Protein AF-A0A929JWL7-F1 (afdb_monomer_lite)

Structure (mmCIF, N/CA/C/O backbone):
data_AF-A0A929JWL7-F1
#
_entry.id   AF-A0A929JWL7-F1
#
loop_
_atom_site.group_PDB
_atom_site.id
_atom_site.type_symbol
_atom_site.label_atom_id
_atom_site.label_alt_id
_atom_site.label_comp_id
_atom_site.label_asym_id
_atom_site.label_entity_id
_atom_site.label_seq_id
_atom_site.pdbx_PDB_ins_code
_atom_site.Cartn_x
_atom_site.Cartn_y
_atom_site.Cartn_z
_atom_site.occupancy
_atom_site.B_iso_or_equiv
_atom_site.auth_seq_id
_atom_site.auth_comp_id
_atom_site.auth_asym_id
_atom_site.auth_atom_id
_atom_site.pdbx_PDB_model_num
ATOM 1 N N . MET A 1 1 ? -41.608 -5.516 48.438 1.00 53.09 1 MET A N 1
ATOM 2 C CA . MET A 1 1 ? -41.766 -4.136 47.913 1.00 53.09 1 MET A CA 1
ATOM 3 C C . MET A 1 1 ? -40.454 -3.498 47.429 1.00 53.09 1 MET A C 1
ATOM 5 O O . MET A 1 1 ? -40.475 -2.882 46.378 1.00 53.09 1 MET A O 1
ATOM 9 N N . LYS A 1 2 ? -39.292 -3.705 48.077 1.00 47.12 2 LYS A N 1
ATOM 10 C CA . LYS A 1 2 ? -37.998 -3.124 47.632 1.00 47.12 2 LYS A CA 1
ATOM 11 C C . LYS A 1 2 ? -37.383 -3.698 46.333 1.00 47.12 2 LYS A C 1
ATOM 13 O O . LYS A 1 2 ? -36.588 -3.016 45.708 1.00 47.12 2 LYS A O 1
ATOM 18 N N . LYS A 1 3 ? -37.757 -4.910 45.892 1.00 44.28 3 LYS A N 1
ATOM 19 C CA . LYS A 1 3 ? -37.220 -5.524 44.653 1.00 44.28 3 LYS A CA 1
ATOM 20 C C . LYS A 1 3 ? -37.894 -5.044 43.355 1.00 44.28 3 LYS A C 1
ATOM 22 O O . LYS A 1 3 ? -37.296 -5.159 42.297 1.00 44.28 3 LYS A O 1
ATOM 27 N N . ILE A 1 4 ? -39.102 -4.476 43.435 1.00 50.97 4 ILE A N 1
ATOM 28 C CA . ILE A 1 4 ? -39.859 -4.008 42.257 1.00 50.97 4 ILE A CA 1
ATOM 29 C C . ILE A 1 4 ? -39.393 -2.611 41.807 1.00 50.97 4 ILE A C 1
ATOM 31 O O . ILE A 1 4 ? -39.374 -2.337 40.613 1.00 50.97 4 ILE A O 1
ATOM 35 N N . LEU A 1 5 ? -38.912 -1.761 42.726 1.00 46.44 5 LEU A N 1
ATOM 36 C CA . LEU A 1 5 ? -38.367 -0.443 42.365 1.00 46.44 5 LEU A CA 1
ATOM 37 C C . LEU A 1 5 ? -37.033 -0.514 41.598 1.00 46.44 5 LEU A C 1
ATOM 39 O O . LEU A 1 5 ? -36.766 0.366 40.789 1.00 46.44 5 LEU A O 1
ATOM 43 N N . LEU A 1 6 ? -36.217 -1.554 41.810 1.00 43.44 6 LEU A N 1
ATOM 44 C CA . LEU A 1 6 ? -34.895 -1.667 41.178 1.00 43.44 6 LEU A CA 1
ATOM 45 C C . LEU A 1 6 ? -34.976 -2.057 39.688 1.00 43.44 6 LEU A C 1
ATOM 47 O O . LEU A 1 6 ? -34.144 -1.628 38.893 1.00 43.44 6 LEU A O 1
ATOM 51 N N . LEU A 1 7 ? -35.990 -2.837 39.286 1.00 42.62 7 LEU A N 1
ATOM 52 C CA . LEU A 1 7 ? -36.195 -3.197 37.875 1.00 42.62 7 LEU A CA 1
ATOM 53 C C . LEU A 1 7 ? -36.712 -2.011 37.045 1.00 42.62 7 LEU A C 1
ATOM 55 O O . LEU A 1 7 ? -36.298 -1.844 35.901 1.00 42.62 7 LEU A O 1
ATOM 59 N N . LEU A 1 8 ? -37.559 -1.157 37.628 1.00 47.31 8 LEU A N 1
ATOM 60 C CA . LEU A 1 8 ? -38.102 0.029 36.954 1.00 47.31 8 LEU A CA 1
ATOM 61 C C . LEU A 1 8 ? -37.037 1.114 36.714 1.00 47.31 8 LEU A C 1
ATOM 63 O O . LEU A 1 8 ? -37.082 1.795 35.688 1.00 47.31 8 LEU A O 1
ATOM 67 N N . SER A 1 9 ? -36.035 1.237 37.595 1.00 46.25 9 SER A N 1
ATOM 68 C CA . SER A 1 9 ? -34.907 2.160 37.384 1.00 46.25 9 SER A CA 1
ATOM 69 C C . SER A 1 9 ? -33.941 1.702 36.283 1.00 46.25 9 SER A C 1
ATOM 71 O O . SER A 1 9 ? -33.358 2.539 35.598 1.00 46.25 9 SER A O 1
ATOM 73 N N . LEU A 1 10 ? -33.802 0.388 36.067 1.00 45.31 10 LEU A N 1
ATOM 74 C CA . LEU A 1 10 ? -32.953 -0.176 35.007 1.00 45.31 10 LEU A CA 1
ATOM 75 C C . LEU A 1 10 ? -33.575 -0.009 33.609 1.00 45.31 10 LEU A C 1
ATOM 77 O O . LEU A 1 10 ? -32.860 0.258 32.646 1.00 45.31 10 LEU A O 1
ATOM 81 N N . THR A 1 11 ? -34.905 -0.071 33.490 1.00 46.12 11 THR A N 1
ATOM 82 C CA . THR A 1 11 ? -35.597 0.137 32.203 1.00 46.12 11 THR A CA 1
ATOM 83 C C . THR A 1 11 ? -35.662 1.604 31.763 1.00 46.12 11 THR A C 1
ATOM 85 O O . THR A 1 11 ? -35.790 1.882 30.572 1.00 46.12 11 THR A O 1
ATOM 88 N N . TRP A 1 12 ? -35.544 2.559 32.693 1.00 45.47 12 TRP A N 1
ATOM 89 C CA . TRP A 1 12 ? -35.508 3.989 32.356 1.00 45.47 12 TRP A CA 1
ATOM 90 C C . TRP A 1 12 ? -34.127 4.453 31.878 1.00 45.47 12 TRP A C 1
ATOM 92 O O . TRP A 1 12 ? -34.041 5.265 30.959 1.00 45.47 12 TRP A O 1
ATOM 102 N N . GLN A 1 13 ? -33.040 3.891 32.420 1.00 44.69 13 GLN A N 1
ATOM 103 C CA . GLN A 1 13 ? -31.689 4.207 31.941 1.00 44.69 13 GLN A CA 1
ATOM 104 C C . GLN A 1 13 ? -31.412 3.635 30.545 1.00 44.69 13 GLN A C 1
ATOM 106 O O . GLN A 1 13 ? -30.725 4.279 29.759 1.00 44.69 13 GLN A O 1
ATOM 111 N N . ALA A 1 14 ? -32.001 2.490 30.185 1.00 45.31 14 ALA A N 1
ATOM 112 C CA . ALA A 1 14 ? -31.816 1.898 28.858 1.00 45.31 14 ALA A CA 1
ATOM 113 C C . ALA A 1 14 ? -32.375 2.763 27.706 1.00 45.31 14 ALA A C 1
ATOM 115 O O . ALA A 1 14 ? -31.866 2.689 26.591 1.00 45.31 14 ALA A O 1
ATOM 116 N N . ASN A 1 15 ? -33.372 3.619 27.965 1.00 46.72 15 ASN A N 1
ATOM 117 C CA . ASN A 1 15 ? -33.953 4.495 26.939 1.00 46.72 15 ASN A CA 1
ATOM 118 C C . ASN A 1 15 ? -33.130 5.770 26.680 1.00 46.72 15 ASN A C 1
ATOM 120 O O . ASN A 1 15 ? -33.227 6.349 25.602 1.00 46.72 15 ASN A O 1
ATOM 124 N N . LEU A 1 16 ? -32.280 6.188 27.624 1.00 44.03 16 LEU A N 1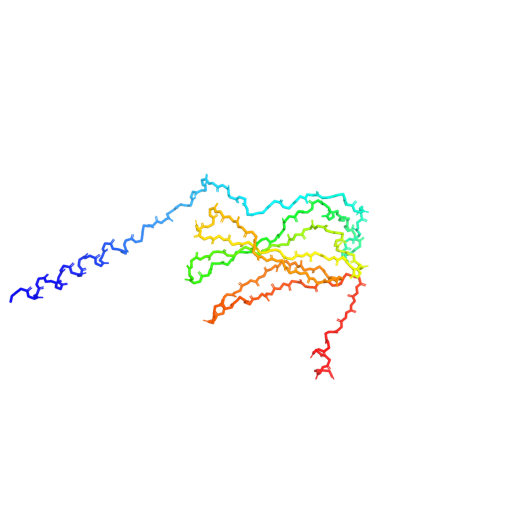
ATOM 125 C CA . LEU A 1 16 ? -31.413 7.363 27.453 1.00 44.03 16 LEU A CA 1
ATOM 126 C C . LEU A 1 16 ? -30.148 7.069 26.630 1.00 44.03 16 LEU A C 1
ATOM 128 O O . LEU A 1 16 ? -29.526 7.999 26.128 1.00 44.03 16 LEU A O 1
ATOM 132 N N . PHE A 1 17 ? -29.786 5.797 26.438 1.00 49.88 17 PHE A N 1
ATOM 133 C CA . PHE A 1 17 ? -28.593 5.409 25.672 1.00 49.88 17 PHE A CA 1
ATOM 134 C C . PHE A 1 17 ? -28.842 5.154 24.179 1.00 49.88 17 PHE A C 1
ATOM 136 O O . PHE A 1 17 ? -27.892 4.884 23.448 1.00 49.88 17 PHE A O 1
ATOM 143 N N . ALA A 1 18 ? -30.084 5.268 23.701 1.00 50.53 18 ALA A N 1
ATOM 144 C CA . ALA A 1 18 ? -30.432 4.963 22.311 1.00 50.53 18 ALA A CA 1
ATOM 145 C C . ALA A 1 18 ? -31.199 6.084 21.595 1.00 50.53 18 ALA A C 1
ATOM 147 O O . ALA A 1 18 ? -31.849 5.832 20.581 1.00 50.53 18 ALA A O 1
ATOM 148 N N . GLN A 1 19 ? -31.104 7.336 22.056 1.00 51.16 19 GLN A N 1
ATOM 149 C CA . GLN A 1 19 ? -31.496 8.455 21.202 1.00 51.16 19 GLN A CA 1
ATOM 150 C C . GLN A 1 19 ? -30.352 8.718 20.223 1.00 51.16 19 GLN A C 1
ATOM 152 O O . GLN A 1 19 ? -29.448 9.515 20.466 1.00 51.16 19 GLN A O 1
ATOM 157 N N . GLN A 1 20 ? -30.357 7.954 19.134 1.00 57.75 20 GLN A N 1
ATOM 158 C CA . GLN A 1 20 ? -29.439 8.113 18.019 1.00 57.75 20 GLN A CA 1
ATOM 159 C C . GLN A 1 20 ? -29.649 9.529 17.470 1.00 57.75 20 GLN A C 1
ATOM 161 O O . GLN A 1 20 ? -30.636 9.798 16.785 1.00 57.75 20 GLN A O 1
ATOM 166 N N . VAL A 1 21 ? -28.779 10.467 17.864 1.00 63.03 21 VAL A N 1
ATOM 167 C CA . VAL A 1 21 ? -28.827 11.847 17.377 1.00 63.03 21 VAL A CA 1
ATOM 168 C C . VAL A 1 21 ? -28.782 11.762 15.864 1.00 63.03 21 VAL A C 1
ATOM 170 O O . VAL A 1 21 ? -27.843 11.207 15.291 1.00 63.03 21 VAL A O 1
ATOM 173 N N . LYS A 1 22 ? -29.837 12.255 15.223 1.00 64.25 22 LYS A N 1
ATOM 174 C CA . LYS A 1 22 ? -29.948 12.260 13.776 1.00 64.25 22 LYS A CA 1
ATOM 175 C C . LYS A 1 22 ? -28.832 13.160 13.242 1.00 64.25 22 LYS A C 1
ATOM 177 O O . LYS A 1 22 ? -28.894 14.381 13.366 1.00 64.25 22 LYS A O 1
ATOM 182 N N . ILE A 1 23 ? -27.755 12.555 12.743 1.00 70.38 23 ILE A N 1
ATOM 183 C CA . ILE A 1 23 ? -26.654 13.281 12.108 1.00 70.38 23 ILE A CA 1
ATOM 184 C C . ILE A 1 23 ? -27.182 13.746 10.745 1.00 70.38 23 ILE A C 1
ATOM 186 O O . ILE A 1 23 ? -27.053 13.042 9.749 1.00 70.38 23 ILE A O 1
ATOM 190 N N . ASP A 1 24 ? -27.823 14.915 10.706 1.00 80.81 24 ASP A N 1
ATOM 191 C CA . ASP A 1 24 ? -28.361 15.502 9.467 1.00 80.81 24 ASP A CA 1
ATOM 192 C C . ASP A 1 24 ? -27.260 16.192 8.623 1.00 80.81 24 ASP A C 1
ATOM 194 O O . ASP A 1 24 ? -27.504 16.594 7.487 1.00 80.81 24 ASP A O 1
ATOM 198 N N . SER A 1 25 ? -26.027 16.315 9.143 1.00 79.88 25 SER A N 1
ATOM 199 C CA . SER A 1 25 ? -24.882 16.868 8.402 1.00 79.88 25 SER A CA 1
ATOM 200 C C . SER A 1 25 ? -23.529 16.346 8.905 1.00 79.88 25 SER A C 1
ATOM 202 O O . SER A 1 25 ? -23.300 16.300 10.114 1.00 79.88 25 SER A O 1
ATOM 204 N N . ILE A 1 26 ? -22.609 16.033 7.987 1.00 82.12 26 ILE A N 1
ATOM 205 C CA . ILE A 1 26 ? -21.195 15.743 8.283 1.00 82.12 26 ILE A CA 1
ATOM 206 C C . ILE A 1 26 ? -20.397 17.048 8.180 1.00 82.12 26 ILE A C 1
ATOM 208 O O . ILE A 1 26 ? -20.443 17.716 7.147 1.00 82.12 26 ILE A O 1
ATOM 212 N N . LYS A 1 27 ? -19.641 17.397 9.229 1.00 81.12 27 LYS A N 1
ATOM 213 C CA . LYS A 1 27 ? -18.670 18.502 9.210 1.00 81.12 27 LYS A CA 1
ATOM 214 C C . LYS A 1 27 ? -17.249 17.949 9.213 1.00 81.12 27 LYS A C 1
ATOM 216 O O . LYS A 1 27 ? -16.900 17.132 10.060 1.00 81.12 27 LYS A O 1
ATOM 221 N N . TRP A 1 28 ? -16.442 18.401 8.261 1.00 83.56 28 TRP A N 1
ATOM 222 C CA . TRP A 1 28 ? -15.028 18.051 8.158 1.00 83.56 28 TRP A CA 1
ATOM 223 C C . TRP A 1 28 ? -14.190 19.146 8.823 1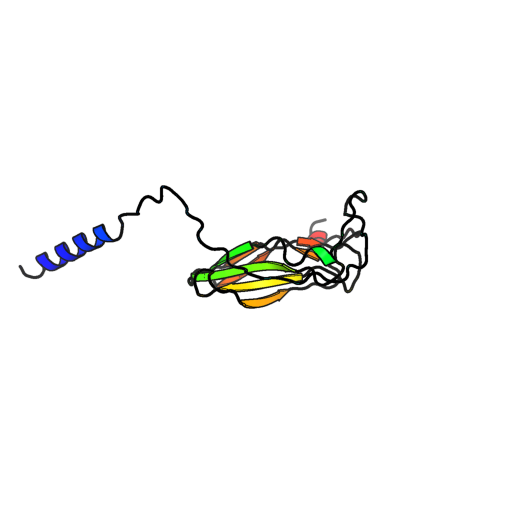.00 83.56 28 TRP A C 1
ATOM 225 O O . TRP A 1 28 ? -14.046 20.218 8.245 1.00 83.56 28 TRP A O 1
ATOM 235 N N . ASP A 1 29 ? -13.646 18.882 10.014 1.00 77.81 29 ASP A N 1
ATOM 236 C CA . ASP A 1 29 ? -12.893 19.887 10.792 1.00 77.81 29 ASP A CA 1
ATOM 237 C C . ASP A 1 29 ? -11.367 19.734 10.716 1.00 77.81 29 ASP A C 1
ATOM 239 O O . ASP A 1 29 ? -10.635 20.697 10.937 1.00 77.81 29 ASP A O 1
ATOM 243 N N . SER A 1 30 ? -10.846 18.543 10.405 1.00 84.44 30 SER A N 1
ATOM 244 C CA . SER A 1 30 ? -9.400 18.299 10.404 1.00 84.44 30 SER A CA 1
ATOM 245 C C . SER A 1 30 ? -8.962 17.306 9.330 1.00 84.44 30 SER A C 1
ATOM 247 O O . SER A 1 30 ? -9.695 16.398 8.939 1.00 84.44 30 SER A O 1
ATOM 249 N N . LYS A 1 31 ? -7.738 17.506 8.828 1.00 91.69 31 LYS A N 1
ATOM 250 C CA . LYS A 1 31 ? -7.056 16.591 7.907 1.00 91.69 31 LYS A CA 1
ATOM 251 C C . LYS A 1 31 ? -5.909 15.934 8.659 1.00 91.69 31 LYS A C 1
ATOM 253 O O . LYS A 1 31 ? -5.039 16.636 9.168 1.00 91.69 31 LYS A O 1
ATOM 258 N N . ILE A 1 32 ? -5.906 14.607 8.707 1.00 94.12 32 ILE A N 1
ATOM 259 C CA . ILE A 1 32 ? -4.814 13.828 9.290 1.00 94.12 32 ILE A CA 1
ATOM 260 C C . ILE A 1 32 ? -4.000 13.212 8.160 1.00 94.12 32 ILE A C 1
ATOM 262 O O . ILE A 1 32 ? -4.538 12.556 7.269 1.00 94.12 32 ILE A O 1
ATOM 266 N N . LEU A 1 33 ? -2.691 13.436 8.203 1.00 95.06 33 LEU A N 1
ATOM 267 C CA . LEU A 1 33 ? -1.746 12.786 7.311 1.00 95.06 33 LEU A CA 1
ATOM 268 C C . LEU A 1 33 ? -1.453 11.375 7.836 1.00 95.06 33 LEU A C 1
ATOM 270 O O . LEU A 1 33 ? -0.994 11.224 8.965 1.00 95.06 33 LEU A O 1
ATOM 274 N N . VAL A 1 34 ? -1.705 10.355 7.015 1.00 96.44 34 VAL A N 1
ATOM 275 C CA . VAL A 1 34 ? -1.388 8.953 7.349 1.00 96.44 34 VAL A CA 1
ATOM 276 C C . VAL A 1 34 ? 0.069 8.635 7.022 1.00 96.44 34 VAL A C 1
ATOM 278 O O . VAL A 1 34 ? 0.791 8.106 7.858 1.00 96.44 34 VAL A O 1
ATOM 281 N N . ASN A 1 35 ? 0.498 8.969 5.803 1.00 95.94 35 ASN A N 1
ATOM 282 C CA . ASN A 1 35 ? 1.867 8.791 5.339 1.00 95.94 35 ASN A CA 1
ATOM 283 C C . ASN A 1 35 ? 2.216 9.855 4.298 1.00 95.94 35 ASN A C 1
ATOM 285 O O . ASN A 1 35 ? 1.363 10.243 3.498 1.00 95.94 35 ASN A O 1
ATOM 289 N N . ASN A 1 36 ? 3.472 10.289 4.297 1.00 93.56 36 ASN A N 1
ATOM 290 C CA . ASN A 1 36 ? 4.021 11.191 3.291 1.00 93.56 36 ASN A CA 1
ATOM 291 C C . ASN A 1 36 ? 5.303 10.586 2.732 1.00 93.56 36 ASN A C 1
ATOM 293 O O . ASN A 1 36 ? 6.400 10.905 3.185 1.00 93.56 36 ASN A O 1
ATOM 297 N N . GLU A 1 37 ? 5.141 9.670 1.781 1.00 93.81 37 GLU A N 1
ATOM 298 C CA . GLU A 1 37 ? 6.273 9.085 1.075 1.00 93.81 37 GLU A CA 1
ATOM 299 C C . GLU A 1 37 ? 6.922 10.139 0.164 1.00 93.81 37 GLU A C 1
ATOM 301 O O . GLU A 1 37 ? 6.227 10.674 -0.711 1.00 93.81 37 GLU A O 1
ATOM 306 N N . PRO A 1 38 ? 8.219 10.452 0.340 1.00 90.50 38 PRO A N 1
ATOM 307 C CA . PRO A 1 38 ? 8.887 11.447 -0.480 1.00 90.50 38 PRO A CA 1
ATOM 308 C C . PRO A 1 38 ? 8.924 11.058 -1.957 1.00 90.50 38 PRO A C 1
ATOM 310 O O . PRO A 1 38 ? 9.090 9.896 -2.323 1.00 90.50 38 PRO A O 1
ATOM 313 N N . VAL A 1 39 ? 8.845 12.072 -2.814 1.00 87.56 39 VAL A N 1
ATOM 314 C CA . VAL A 1 39 ? 9.224 11.924 -4.219 1.00 87.56 39 VAL A CA 1
ATOM 315 C C . VAL A 1 39 ? 10.729 11.6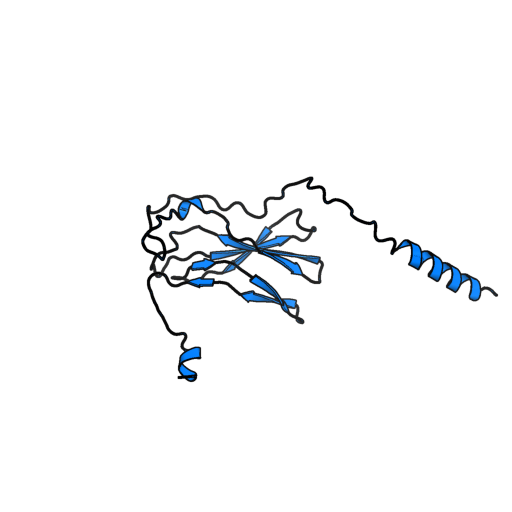73 -4.323 1.00 87.56 39 VAL A C 1
ATOM 317 O O . VAL A 1 39 ? 11.509 12.179 -3.514 1.00 87.56 39 VAL A O 1
ATOM 320 N N . PHE A 1 40 ? 11.146 10.921 -5.334 1.00 85.25 40 PHE A N 1
ATOM 321 C CA . PHE A 1 40 ? 12.554 10.628 -5.597 1.00 85.25 40 PHE A CA 1
ATOM 322 C C . PHE A 1 40 ? 12.911 10.941 -7.051 1.00 85.25 40 PHE A C 1
ATOM 324 O O . PHE A 1 40 ? 12.038 11.165 -7.895 1.00 85.25 40 PHE A O 1
ATOM 331 N N . THR A 1 41 ? 14.210 10.990 -7.352 1.00 85.19 41 THR A N 1
ATOM 332 C CA . THR A 1 41 ? 14.693 11.208 -8.718 1.00 85.19 41 THR A CA 1
ATOM 333 C C . THR A 1 41 ? 14.264 10.048 -9.612 1.00 85.19 41 THR A C 1
ATOM 335 O O . THR A 1 41 ? 14.834 8.961 -9.578 1.00 85.19 41 THR A O 1
ATOM 338 N N . ASP A 1 42 ? 13.225 10.302 -10.399 1.00 80.88 42 ASP A N 1
ATOM 339 C CA . ASP A 1 42 ? 12.635 9.368 -11.350 1.00 80.88 42 ASP A CA 1
ATOM 340 C C . ASP A 1 42 ? 13.630 8.986 -12.459 1.00 80.88 42 ASP A C 1
ATOM 342 O O . ASP A 1 42 ? 14.336 9.852 -12.983 1.00 80.88 42 ASP A O 1
ATOM 346 N N . ALA A 1 43 ? 13.650 7.714 -12.875 1.00 76.81 43 ALA A N 1
ATOM 347 C CA . ALA A 1 43 ? 14.498 7.251 -13.983 1.00 76.81 43 ALA A CA 1
ATOM 348 C C . ALA A 1 43 ? 14.052 7.749 -15.375 1.00 76.81 43 ALA A C 1
ATOM 350 O O . ALA A 1 43 ? 14.664 7.390 -16.383 1.00 76.81 43 ALA A O 1
ATOM 351 N N . GLY A 1 44 ? 13.004 8.573 -15.444 1.00 78.94 44 GLY A N 1
ATOM 352 C CA . GLY A 1 44 ? 12.511 9.196 -16.661 1.00 78.94 44 GLY A CA 1
ATOM 353 C C . GLY A 1 44 ? 11.235 8.549 -17.192 1.00 78.94 44 GLY A C 1
ATOM 354 O O . GLY A 1 44 ? 10.580 7.733 -16.550 1.00 78.94 44 GLY A O 1
ATOM 355 N N . ASN A 1 45 ? 10.874 8.944 -18.409 1.00 81.62 45 ASN A N 1
ATOM 356 C CA . ASN A 1 45 ? 9.604 8.587 -19.028 1.00 81.62 45 ASN A CA 1
ATOM 357 C C . ASN A 1 45 ? 9.483 7.074 -19.265 1.00 81.62 45 ASN A C 1
ATOM 359 O O . ASN A 1 45 ? 10.170 6.516 -20.122 1.00 81.62 45 ASN A O 1
ATOM 363 N N . VAL A 1 46 ? 8.541 6.428 -18.578 1.00 76.06 46 VAL A N 1
ATOM 364 C CA . VAL A 1 46 ? 8.185 5.022 -18.823 1.00 76.06 46 VAL A CA 1
ATOM 365 C C . VAL A 1 46 ? 6.890 4.959 -19.628 1.00 76.06 46 VAL A C 1
ATOM 367 O O . VAL A 1 46 ? 5.927 5.665 -19.320 1.00 76.06 46 VAL A O 1
ATOM 370 N N . LYS A 1 47 ? 6.837 4.107 -20.657 1.00 74.81 47 LYS A N 1
ATOM 371 C CA . LYS A 1 47 ? 5.590 3.848 -21.389 1.00 74.81 47 LYS A CA 1
ATOM 372 C C . LYS A 1 47 ? 4.613 3.094 -20.488 1.00 74.81 47 LYS A C 1
ATOM 374 O O . LYS A 1 47 ? 4.957 2.074 -19.900 1.00 74.81 47 LYS A O 1
ATOM 379 N N . GLY A 1 48 ? 3.383 3.582 -20.402 1.00 71.25 48 GLY A N 1
ATOM 380 C CA . GLY A 1 48 ? 2.294 2.910 -19.708 1.00 71.25 48 GLY A CA 1
ATOM 381 C C . GLY A 1 48 ? 1.901 1.597 -20.387 1.00 71.25 48 GLY A C 1
ATOM 382 O O . GLY A 1 48 ? 2.328 1.299 -21.499 1.00 71.25 48 GLY A O 1
ATOM 383 N N . ALA A 1 49 ? 1.026 0.838 -19.725 1.00 67.12 49 ALA A N 1
ATOM 384 C CA . ALA A 1 49 ? 0.536 -0.470 -20.173 1.00 67.12 49 ALA A CA 1
ATOM 385 C C . ALA A 1 49 ? 0.074 -0.518 -21.644 1.00 67.12 49 ALA A C 1
ATOM 387 O O . ALA A 1 49 ? 0.274 -1.512 -22.329 1.00 67.12 49 ALA A O 1
ATOM 388 N N . ASN A 1 50 ? -0.550 0.564 -22.117 1.00 69.75 50 ASN A N 1
ATOM 389 C CA . ASN A 1 50 ? -1.092 0.701 -23.470 1.00 69.75 50 ASN A CA 1
ATOM 390 C C . ASN A 1 50 ? -0.096 1.309 -24.476 1.00 69.75 50 ASN A C 1
ATOM 392 O O . ASN A 1 50 ? -0.477 1.609 -25.602 1.00 69.75 50 ASN A O 1
ATOM 396 N N . GLY A 1 51 ? 1.145 1.578 -24.065 1.00 70.62 51 GLY A N 1
ATOM 397 C CA . GLY A 1 51 ? 2.182 2.195 -24.893 1.00 70.62 51 GLY A CA 1
ATOM 398 C C . GLY A 1 51 ? 1.990 3.685 -25.209 1.00 70.62 51 GLY A C 1
ATOM 399 O O . GLY A 1 51 ? 2.916 4.289 -25.744 1.00 70.62 51 GLY A O 1
ATOM 400 N N . ALA A 1 52 ? 0.838 4.277 -24.871 1.00 70.12 52 ALA A N 1
ATOM 401 C CA . ALA A 1 52 ? 0.458 5.635 -25.271 1.00 70.12 52 ALA A CA 1
ATOM 402 C C . ALA A 1 52 ? 0.729 6.698 -24.194 1.00 70.12 52 ALA A C 1
ATOM 404 O O . ALA A 1 52 ? 1.073 7.831 -24.514 1.00 70.12 52 ALA A O 1
ATOM 405 N N . ASN A 1 53 ? 0.597 6.338 -22.915 1.00 77.12 53 ASN A N 1
ATOM 406 C CA . ASN A 1 53 ? 0.787 7.281 -21.811 1.00 77.12 53 ASN A CA 1
ATOM 407 C C . ASN A 1 53 ? 2.220 7.231 -21.275 1.00 77.12 53 ASN A C 1
ATOM 409 O O . ASN A 1 53 ? 2.774 6.148 -21.110 1.00 77.12 53 ASN A O 1
ATOM 413 N N . ILE A 1 54 ? 2.795 8.385 -20.938 1.00 80.19 54 ILE A N 1
ATOM 414 C CA . ILE A 1 54 ? 4.081 8.481 -20.238 1.00 80.19 54 ILE A CA 1
ATOM 415 C C . ILE A 1 54 ? 3.832 8.529 -18.725 1.00 80.19 54 ILE A C 1
ATOM 417 O O . ILE A 1 54 ? 2.960 9.265 -18.263 1.00 80.19 54 ILE A O 1
ATOM 421 N N . ARG A 1 55 ? 4.597 7.756 -17.950 1.00 80.12 55 ARG A N 1
ATOM 422 C CA . ARG A 1 55 ? 4.567 7.742 -16.478 1.00 80.12 55 ARG A CA 1
ATOM 423 C C . ARG A 1 55 ? 5.902 8.197 -15.882 1.00 80.12 55 ARG A C 1
ATOM 425 O O . ARG A 1 55 ? 6.944 7.984 -16.500 1.00 80.12 55 ARG A O 1
ATOM 432 N N . ARG A 1 56 ? 5.832 8.807 -14.688 1.00 83.38 56 ARG A N 1
ATOM 433 C CA . ARG A 1 56 ? 6.963 9.287 -13.867 1.00 83.38 56 ARG A CA 1
ATOM 434 C C . ARG A 1 56 ? 6.761 8.860 -12.409 1.00 83.38 56 ARG A C 1
ATOM 436 O O . ARG A 1 56 ? 6.111 9.556 -11.630 1.00 83.38 56 ARG A O 1
ATOM 443 N N . HIS A 1 57 ? 7.252 7.679 -12.066 1.00 77.12 57 HIS A N 1
ATOM 444 C CA . HIS A 1 57 ? 6.985 6.985 -10.800 1.00 77.12 57 HIS A CA 1
ATOM 445 C C . HIS A 1 57 ? 7.604 7.671 -9.590 1.00 77.12 57 HIS A C 1
ATOM 447 O O . HIS A 1 57 ? 7.009 7.656 -8.509 1.00 77.12 57 HIS A O 1
ATOM 453 N N . GLY A 1 58 ? 8.735 8.350 -9.788 1.00 83.69 58 GLY A N 1
ATOM 454 C CA . GLY A 1 58 ? 9.371 9.165 -8.757 1.00 83.69 58 GLY A CA 1
ATOM 455 C C . GLY A 1 58 ? 8.481 10.274 -8.201 1.00 83.69 58 GLY A C 1
ATOM 456 O O . GLY A 1 58 ? 8.798 10.820 -7.154 1.00 83.69 58 GLY A O 1
ATOM 457 N N . MET A 1 59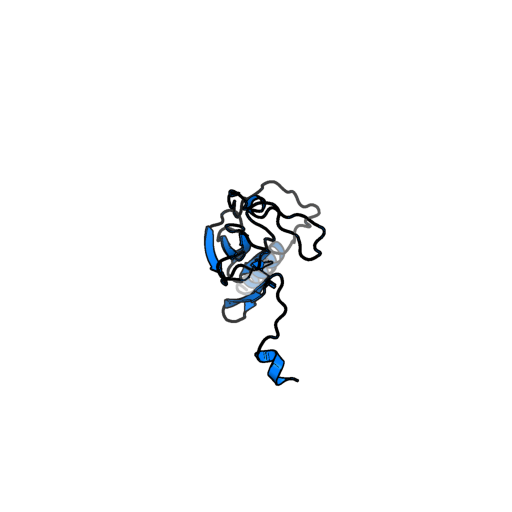 ? 7.350 10.585 -8.849 1.00 85.75 59 MET A N 1
ATOM 458 C CA . MET A 1 59 ? 6.424 11.647 -8.436 1.00 85.75 59 MET A CA 1
ATOM 459 C C . MET A 1 59 ? 5.174 11.147 -7.690 1.00 85.75 59 MET A C 1
ATOM 461 O O . MET A 1 59 ? 4.296 11.948 -7.381 1.00 85.75 59 MET A O 1
ATOM 465 N N . TYR A 1 60 ? 5.040 9.841 -7.446 1.00 88.50 60 TYR A N 1
ATOM 466 C CA . TYR A 1 60 ? 3.788 9.250 -6.953 1.00 88.50 60 TYR A CA 1
ATOM 467 C C . TYR A 1 60 ? 3.642 9.213 -5.430 1.00 88.50 60 TYR A C 1
ATOM 469 O O . TYR A 1 60 ? 2.516 9.325 -4.944 1.00 88.50 60 TYR A O 1
ATOM 477 N N . GLY A 1 61 ? 4.736 9.068 -4.678 1.00 92.94 61 GLY A N 1
ATOM 478 C CA . GLY A 1 61 ? 4.687 8.981 -3.217 1.00 92.94 61 GLY A CA 1
ATOM 479 C C . GLY A 1 61 ? 3.787 7.836 -2.729 1.00 92.94 61 GLY A C 1
ATOM 480 O O . GLY A 1 61 ? 4.004 6.678 -3.084 1.00 92.94 61 GLY A O 1
ATOM 481 N N . SER A 1 62 ? 2.788 8.157 -1.895 1.00 94.44 62 SER A N 1
ATOM 482 C CA . SER A 1 62 ? 1.802 7.200 -1.364 1.00 94.44 62 SER A CA 1
ATOM 483 C C . SER A 1 62 ? 0.487 7.226 -2.139 1.00 94.44 62 SER A C 1
ATOM 485 O O . SER A 1 62 ? -0.099 8.292 -2.327 1.00 94.44 62 SER A O 1
ATOM 487 N N . GLN A 1 63 ? -0.021 6.060 -2.542 1.00 93.50 63 GLN A N 1
ATOM 488 C CA . GLN A 1 63 ? -1.205 5.948 -3.400 1.00 93.50 63 GLN A CA 1
ATOM 489 C C . GLN A 1 63 ? -2.204 4.891 -2.905 1.00 93.50 63 GLN A C 1
ATOM 491 O O . GLN A 1 63 ? -1.862 3.981 -2.154 1.00 93.50 63 GLN A O 1
ATOM 496 N N . TYR A 1 64 ? -3.458 5.020 -3.353 1.00 95.44 64 TYR A N 1
ATOM 497 C CA . TYR A 1 64 ? -4.524 4.016 -3.206 1.00 95.44 64 TYR A CA 1
ATOM 498 C C . TYR A 1 64 ? -4.760 3.501 -1.774 1.00 95.44 64 TYR A C 1
ATOM 500 O O . TYR A 1 64 ? -4.961 2.306 -1.564 1.00 95.44 64 TYR A O 1
ATOM 508 N N . CYS A 1 65 ? -4.764 4.410 -0.793 1.00 96.50 65 CYS A N 1
ATOM 509 C CA . CYS A 1 65 ? -4.978 4.068 0.612 1.00 96.50 65 CYS A CA 1
ATOM 510 C C . CYS A 1 65 ? -6.340 3.414 0.869 1.00 96.50 65 CYS A C 1
ATOM 512 O O . CYS A 1 65 ? -7.376 3.856 0.358 1.00 96.50 65 CYS A O 1
ATOM 514 N N . ARG A 1 66 ? -6.322 2.365 1.693 1.00 97.50 66 ARG A N 1
ATOM 515 C CA . ARG A 1 66 ? -7.466 1.536 2.063 1.00 97.50 66 ARG A CA 1
ATOM 516 C C . ARG A 1 66 ? -7.477 1.332 3.567 1.00 97.50 66 ARG A C 1
ATOM 518 O O . ARG A 1 66 ? -6.473 0.925 4.146 1.00 97.50 66 ARG A O 1
ATOM 525 N N . LEU A 1 67 ? -8.615 1.630 4.183 1.00 97.88 67 LEU A N 1
ATOM 526 C CA . LEU A 1 67 ? -8.799 1.566 5.627 1.00 97.88 67 LEU A CA 1
ATOM 527 C C . LEU A 1 67 ? -9.556 0.300 6.023 1.00 97.88 67 LEU A C 1
ATOM 529 O O . LEU A 1 67 ? -10.525 -0.080 5.367 1.00 97.88 67 LEU A O 1
ATOM 533 N N . LEU A 1 68 ? -9.136 -0.301 7.130 1.00 98.38 68 LEU A N 1
ATOM 534 C CA . LEU A 1 68 ? -9.837 -1.369 7.828 1.00 98.38 68 LEU A CA 1
ATOM 535 C C . LEU A 1 68 ? -9.887 -1.013 9.314 1.00 98.38 68 LEU A C 1
ATOM 537 O O . LEU A 1 68 ? -8.842 -0.829 9.934 1.00 98.38 68 LEU A O 1
ATOM 541 N N . GLN A 1 69 ? -11.085 -0.939 9.887 1.00 98.38 69 GLN A N 1
ATOM 542 C CA . GLN A 1 69 ? -11.243 -0.932 11.338 1.00 98.38 69 GLN A CA 1
ATOM 543 C C . GLN A 1 69 ? -11.290 -2.380 11.830 1.00 98.38 69 GLN A C 1
ATOM 545 O O . GLN A 1 69 ? -12.077 -3.178 11.320 1.00 98.38 69 GLN A O 1
ATOM 550 N N . LEU A 1 70 ? -10.441 -2.711 12.797 1.00 98.31 70 LEU A N 1
ATOM 551 C CA . LEU A 1 70 ? -10.423 -4.009 13.463 1.00 98.31 70 LEU A CA 1
ATOM 552 C C . LEU A 1 70 ? -11.490 -4.055 14.565 1.00 98.31 70 LEU A C 1
ATOM 554 O O . LEU A 1 70 ? -11.894 -3.022 15.107 1.00 98.31 70 LEU A O 1
ATOM 558 N N . LYS A 1 71 ? -11.913 -5.261 14.946 1.00 97.88 71 LYS A N 1
ATOM 559 C CA . LYS A 1 71 ? -12.900 -5.507 16.014 1.00 97.88 71 LYS A CA 1
ATOM 560 C C . LYS A 1 71 ? -12.491 -4.933 17.369 1.00 97.88 71 LYS A C 1
ATOM 562 O O . LYS A 1 71 ? -13.359 -4.604 18.170 1.00 97.88 71 LYS A O 1
ATOM 567 N N . ASP A 1 72 ? -11.191 -4.807 17.625 1.00 96.25 72 ASP A N 1
ATOM 568 C CA . ASP A 1 72 ? -10.655 -4.212 18.855 1.00 96.25 72 ASP A CA 1
ATOM 569 C C . ASP A 1 72 ? -10.594 -2.671 18.830 1.00 96.25 72 ASP A C 1
ATOM 571 O O . ASP A 1 72 ? -10.120 -2.049 19.780 1.00 96.25 72 ASP A O 1
ATOM 575 N N . GLY A 1 73 ? -11.083 -2.047 17.754 1.00 97.38 73 GLY A N 1
ATOM 576 C CA . GLY A 1 73 ? -11.170 -0.599 17.590 1.00 97.38 73 GLY A CA 1
ATOM 577 C C . GLY A 1 73 ? -9.942 0.051 16.950 1.00 97.38 73 GLY A C 1
ATOM 578 O O . GLY A 1 73 ? -10.017 1.229 16.584 1.00 97.38 73 GLY A O 1
ATOM 579 N N . ARG A 1 74 ? -8.835 -0.680 16.760 1.00 98.06 74 ARG A N 1
ATOM 580 C CA . ARG A 1 74 ? -7.679 -0.173 16.003 1.00 98.06 74 ARG A CA 1
ATOM 581 C C . ARG A 1 74 ? -8.025 -0.010 14.525 1.00 98.06 74 ARG A C 1
ATOM 583 O O . ARG A 1 74 ? -8.887 -0.702 13.989 1.00 98.06 74 ARG A O 1
ATOM 590 N N . TRP A 1 75 ? -7.316 0.884 13.849 1.00 98.62 75 TRP A N 1
ATOM 591 C CA . TRP A 1 75 ? -7.421 1.077 12.404 1.00 98.62 75 TRP A CA 1
ATOM 592 C C . TRP A 1 75 ? -6.127 0.685 11.710 1.00 98.62 75 TRP A C 1
ATOM 594 O O . TRP A 1 75 ? -5.049 1.046 12.175 1.00 98.62 75 TRP A O 1
ATOM 604 N N . ILE A 1 76 ? -6.243 0.019 10.565 1.00 98.56 76 ILE A N 1
ATOM 605 C CA . ILE A 1 76 ? -5.143 -0.284 9.651 1.00 98.56 76 ILE A CA 1
ATOM 606 C C . ILE A 1 76 ? -5.372 0.468 8.341 1.00 98.56 76 ILE A C 1
ATOM 608 O O . ILE A 1 76 ? -6.454 0.407 7.759 1.00 98.56 76 ILE A O 1
ATOM 612 N N . ALA A 1 77 ? -4.341 1.158 7.867 1.00 98.56 77 ALA A N 1
ATOM 613 C CA . ALA A 1 77 ? -4.281 1.796 6.563 1.00 98.56 77 ALA A CA 1
ATOM 614 C C . ALA A 1 77 ? -3.244 1.069 5.711 1.00 98.56 77 ALA A C 1
ATOM 616 O O . ALA A 1 77 ? -2.065 1.097 6.050 1.00 98.56 77 ALA A O 1
ATOM 617 N N . GLY A 1 78 ? -3.673 0.433 4.624 1.00 98.44 78 GLY A N 1
ATOM 618 C CA . GLY A 1 78 ? -2.788 -0.146 3.614 1.00 98.44 78 GLY A CA 1
ATOM 619 C C . GLY A 1 78 ? -2.722 0.764 2.397 1.00 98.44 78 GLY A C 1
ATOM 620 O O . GLY A 1 78 ? -3.764 1.175 1.885 1.00 98.44 78 GLY A O 1
ATOM 621 N N . TYR A 1 79 ? -1.523 1.094 1.935 1.00 97.81 79 TYR A N 1
ATOM 622 C CA . TYR A 1 79 ? -1.311 1.968 0.783 1.00 97.81 79 TYR A CA 1
ATOM 623 C C . TYR A 1 79 ? -0.043 1.576 0.034 1.00 97.81 79 TYR A C 1
ATOM 625 O O . TYR A 1 79 ? 0.884 0.981 0.583 1.00 97.81 79 TYR A O 1
ATOM 633 N N . THR A 1 80 ? -0.017 1.932 -1.238 1.00 96.06 80 THR A N 1
ATOM 634 C CA . THR A 1 80 ? 1.121 1.703 -2.121 1.00 96.06 80 THR A CA 1
ATOM 635 C C . THR A 1 80 ? 2.156 2.786 -1.900 1.00 96.06 80 THR A C 1
ATOM 637 O O . THR A 1 80 ? 1.794 3.959 -1.796 1.00 96.06 80 THR A O 1
ATOM 640 N N . ILE A 1 81 ? 3.429 2.411 -1.846 1.00 94.81 81 ILE A N 1
ATOM 641 C CA . ILE A 1 81 ? 4.554 3.341 -1.745 1.00 94.81 81 ILE A CA 1
ATOM 642 C C . ILE A 1 81 ? 5.433 3.238 -2.993 1.00 94.81 81 ILE A C 1
ATOM 644 O O . ILE A 1 81 ? 5.832 2.155 -3.423 1.00 94.81 81 ILE A O 1
ATOM 648 N N . SER A 1 82 ? 5.730 4.389 -3.589 1.00 91.12 82 SER A N 1
ATOM 649 C CA . SER A 1 82 ? 6.628 4.506 -4.735 1.00 91.12 82 SER A CA 1
ATOM 650 C C . SER A 1 82 ? 8.001 4.961 -4.257 1.00 91.12 82 SER A C 1
ATOM 652 O O . SER A 1 82 ? 8.223 6.152 -4.053 1.00 91.12 82 SER A O 1
ATOM 654 N N . ARG A 1 83 ? 8.916 4.004 -4.062 1.00 87.94 83 ARG A N 1
ATOM 655 C CA . ARG A 1 83 ? 10.326 4.241 -3.678 1.00 87.94 83 ARG A CA 1
ATOM 656 C C . ARG A 1 83 ? 11.334 3.788 -4.733 1.00 87.94 83 ARG A C 1
ATOM 658 O O . ARG A 1 83 ? 12.537 3.963 -4.566 1.00 87.94 83 ARG A O 1
ATOM 665 N N . ASN A 1 84 ? 10.853 3.160 -5.799 1.00 83.25 84 ASN A N 1
ATOM 666 C CA . ASN A 1 84 ? 11.670 2.643 -6.883 1.00 83.25 84 ASN A CA 1
ATOM 667 C C . ASN A 1 84 ? 10.954 2.819 -8.225 1.00 83.25 84 ASN A C 1
ATOM 669 O O . ASN A 1 84 ? 9.790 3.218 -8.296 1.00 83.25 84 ASN A O 1
ATOM 673 N N . ASN A 1 85 ? 11.670 2.529 -9.308 1.00 77.12 85 ASN A N 1
ATOM 674 C CA . ASN A 1 85 ? 11.143 2.644 -10.661 1.00 77.12 85 ASN A CA 1
ATOM 675 C C . ASN A 1 85 ? 10.251 1.435 -11.012 1.00 77.12 85 ASN A C 1
ATOM 677 O O . ASN A 1 85 ? 10.665 0.567 -11.781 1.00 77.12 85 ASN A O 1
ATOM 681 N N . GLY A 1 86 ? 9.040 1.389 -10.445 1.00 78.56 86 GLY A N 1
ATOM 682 C CA . GLY A 1 86 ? 7.990 0.426 -10.805 1.00 78.56 86 GLY A CA 1
ATOM 683 C C . GLY A 1 86 ? 7.510 0.558 -12.262 1.00 78.56 86 GLY A C 1
ATOM 684 O O . GLY A 1 86 ? 8.037 1.349 -13.050 1.00 78.56 86 GLY A O 1
ATOM 685 N N . TYR A 1 87 ? 6.488 -0.212 -12.643 1.00 81.19 87 TYR A N 1
ATOM 686 C CA . TYR A 1 87 ? 5.901 -0.253 -13.997 1.00 81.19 87 TYR A CA 1
ATOM 687 C C . TYR A 1 87 ? 6.847 -0.671 -15.132 1.00 81.19 87 TYR A C 1
ATOM 689 O O . TYR A 1 87 ? 6.562 -0.476 -16.322 1.00 81.19 87 TYR A O 1
ATOM 697 N N . LYS A 1 88 ? 7.968 -1.289 -14.771 1.00 80.62 88 LYS A N 1
ATOM 698 C CA . LYS A 1 88 ? 8.976 -1.817 -15.682 1.00 80.62 88 LYS A CA 1
ATOM 699 C C . LYS A 1 88 ? 9.221 -3.288 -15.369 1.00 80.62 88 LYS A C 1
ATOM 701 O O . LYS A 1 88 ? 9.153 -3.701 -14.216 1.00 80.62 88 LYS A O 1
ATOM 706 N N . ASN A 1 89 ? 9.557 -4.063 -16.393 1.00 84.50 89 ASN A N 1
ATOM 707 C CA . ASN A 1 89 ? 10.155 -5.377 -16.217 1.00 84.50 89 ASN A CA 1
ATOM 708 C C . ASN A 1 89 ? 11.587 -5.239 -15.656 1.00 84.50 89 ASN A C 1
ATOM 710 O O . ASN A 1 89 ? 12.558 -5.134 -16.408 1.00 84.50 89 ASN A O 1
ATOM 714 N N . ASP A 1 90 ? 11.697 -5.150 -14.331 1.00 83.12 90 ASP A N 1
ATOM 715 C CA . ASP A 1 90 ? 12.955 -5.124 -13.583 1.00 83.12 90 ASP A CA 1
ATOM 716 C C . ASP A 1 90 ? 12.881 -6.159 -12.453 1.00 83.12 90 ASP A C 1
ATOM 718 O O . ASP A 1 90 ? 12.117 -5.941 -11.517 1.00 83.12 90 ASP A O 1
ATOM 722 N N . PRO A 1 91 ? 13.683 -7.239 -12.475 1.00 84.81 91 PRO A N 1
ATOM 723 C CA . PRO A 1 91 ? 13.658 -8.291 -11.454 1.00 84.81 91 PRO A CA 1
ATOM 724 C C . PRO A 1 91 ? 13.912 -7.824 -10.013 1.00 84.81 91 PRO A C 1
ATOM 726 O O . PRO A 1 91 ? 13.635 -8.574 -9.078 1.00 84.81 91 PRO A O 1
ATOM 729 N N . LYS A 1 92 ? 14.484 -6.630 -9.819 1.00 82.62 92 LYS A N 1
ATOM 730 C CA . LYS A 1 92 ? 14.749 -6.037 -8.497 1.00 82.62 92 LYS A CA 1
ATOM 731 C C . LYS A 1 92 ? 13.871 -4.816 -8.201 1.00 82.62 92 LYS A C 1
ATOM 733 O O . LYS A 1 92 ? 13.972 -4.263 -7.109 1.00 82.62 92 LYS A O 1
ATOM 738 N N . GLY A 1 93 ? 13.061 -4.379 -9.164 1.00 82.94 93 GLY A N 1
ATOM 739 C CA . GLY A 1 93 ? 12.104 -3.288 -8.996 1.00 82.94 93 GLY A CA 1
ATOM 740 C C . GLY A 1 93 ? 10.777 -3.772 -8.416 1.00 82.94 93 GLY A C 1
ATOM 741 O O . GLY A 1 93 ? 10.635 -4.944 -8.066 1.00 82.94 93 GLY A O 1
ATOM 742 N N . GLY A 1 94 ? 9.799 -2.872 -8.344 1.00 87.94 94 GLY A N 1
ATOM 743 C CA . GLY A 1 94 ? 8.439 -3.215 -7.938 1.00 87.94 94 GLY A CA 1
ATOM 744 C C . GLY A 1 94 ? 7.891 -2.299 -6.853 1.00 87.94 94 GLY A C 1
ATOM 745 O O . GLY A 1 94 ? 8.541 -2.089 -5.834 1.00 87.94 94 GLY A O 1
ATOM 746 N N . LEU A 1 95 ? 6.688 -1.766 -7.039 1.00 92.38 95 LEU A N 1
ATOM 747 C CA . LEU A 1 95 ? 5.981 -1.052 -5.977 1.00 92.38 95 LEU A CA 1
ATOM 748 C C . LEU A 1 95 ? 5.711 -1.950 -4.762 1.00 92.38 95 LEU A C 1
ATOM 750 O O . LEU A 1 95 ? 5.441 -3.144 -4.896 1.00 92.38 95 LEU A O 1
ATOM 754 N N . GLU A 1 96 ? 5.743 -1.345 -3.578 1.00 95.00 96 GLU A N 1
ATOM 755 C CA . GLU A 1 96 ? 5.534 -2.033 -2.305 1.00 95.00 96 GLU A CA 1
ATOM 756 C C . GLU A 1 96 ? 4.229 -1.562 -1.653 1.00 95.00 96 GLU A C 1
ATOM 758 O O . GLU A 1 96 ? 3.745 -0.452 -1.901 1.00 95.00 96 GLU A O 1
ATOM 763 N N . LEU A 1 97 ? 3.683 -2.384 -0.759 1.00 97.44 97 LEU A N 1
ATOM 764 C CA . LEU A 1 97 ? 2.596 -1.986 0.131 1.00 97.44 97 LEU A CA 1
ATOM 765 C C . LEU A 1 97 ? 3.163 -1.689 1.513 1.00 97.44 97 LEU A C 1
ATOM 767 O O . LEU A 1 97 ? 3.864 -2.519 2.087 1.00 97.44 97 LEU A O 1
ATOM 771 N N . GLN A 1 98 ? 2.814 -0.539 2.077 1.00 98.06 98 GLN A N 1
ATOM 772 C CA . GLN A 1 98 ? 3.065 -0.231 3.478 1.00 98.06 98 GLN A CA 1
ATOM 773 C C . GLN A 1 98 ? 1.741 -0.187 4.239 1.00 98.06 98 GLN A C 1
ATOM 775 O O . GLN A 1 98 ? 0.716 0.267 3.725 1.00 98.06 98 GLN A O 1
ATOM 780 N N . PHE A 1 99 ? 1.785 -0.656 5.482 1.00 98.50 99 PHE A N 1
ATOM 781 C CA . PHE A 1 99 ? 0.656 -0.630 6.395 1.00 98.50 99 PHE A CA 1
ATOM 782 C C . PHE A 1 99 ? 0.991 0.242 7.594 1.00 98.50 99 PHE A C 1
ATOM 784 O O . PHE A 1 99 ? 2.056 0.086 8.196 1.00 98.50 99 PHE A O 1
ATOM 791 N N . SER A 1 100 ? 0.065 1.124 7.952 1.00 98.62 100 SER A N 1
ATOM 792 C CA . SER A 1 100 ? 0.117 1.924 9.172 1.00 98.62 100 SER A CA 1
ATOM 793 C C . SER A 1 100 ? -1.061 1.620 10.080 1.00 98.62 100 SER A C 1
ATOM 795 O O . SER A 1 100 ? -2.152 1.306 9.613 1.00 98.62 100 SER A O 1
ATOM 797 N N . GLU A 1 101 ? -0.845 1.747 11.382 1.00 98.62 101 GLU A N 1
ATOM 798 C CA . GLU A 1 101 ? -1.849 1.533 12.415 1.00 98.62 101 GLU A CA 1
ATOM 799 C C . GLU A 1 101 ? -2.182 2.838 13.141 1.00 98.62 101 GLU A C 1
ATOM 801 O O . GLU A 1 101 ? -1.295 3.651 13.417 1.00 98.62 101 GLU A O 1
ATOM 806 N N . SER A 1 102 ? -3.451 2.988 13.514 1.00 98.69 102 SER A N 1
ATOM 807 C CA . SER A 1 102 ? -3.915 3.958 14.499 1.00 98.69 102 SER A CA 1
ATOM 808 C C . SER A 1 102 ? -4.622 3.255 15.659 1.00 98.69 102 SER A C 1
ATOM 810 O O . SER A 1 102 ? -5.461 2.374 15.462 1.00 98.69 102 SER A O 1
ATOM 812 N N . LYS A 1 103 ? -4.307 3.683 16.887 1.00 98.38 103 LYS A N 1
ATOM 813 C CA . LYS A 1 103 ? -4.940 3.209 18.134 1.00 98.38 103 LYS A CA 1
ATOM 814 C C . LYS A 1 103 ? -5.876 4.245 18.764 1.00 98.38 103 LYS A C 1
ATOM 816 O O . LYS A 1 103 ? -6.410 4.017 19.842 1.00 98.38 103 LYS A O 1
ATOM 821 N N . ASP A 1 104 ? -6.055 5.393 18.116 1.00 97.25 104 ASP A N 1
ATOM 822 C CA . ASP A 1 104 ? -6.742 6.571 18.656 1.00 97.25 104 ASP A CA 1
ATOM 823 C C . ASP A 1 104 ? -7.823 7.105 17.700 1.00 97.25 104 ASP A C 1
ATOM 825 O O . ASP A 1 104 ? -8.071 8.311 17.613 1.00 97.25 104 ASP A O 1
ATOM 829 N N . ASN A 1 105 ? -8.509 6.184 17.014 1.00 94.25 105 ASN A N 1
ATOM 830 C CA . ASN A 1 105 ? -9.548 6.452 16.014 1.00 94.25 105 ASN A CA 1
ATOM 831 C C . ASN A 1 105 ? -9.067 7.341 14.854 1.00 94.25 105 ASN A C 1
ATOM 833 O O . ASN A 1 105 ? -9.733 8.305 14.479 1.00 94.25 105 ASN A O 1
ATOM 837 N N . GLY A 1 106 ? -7.897 7.030 14.301 1.00 95.19 106 GLY A N 1
ATOM 838 C CA . GLY A 1 106 ? -7.365 7.663 13.095 1.00 95.19 106 GLY A CA 1
ATOM 839 C C . GLY A 1 106 ? -6.709 9.027 13.312 1.00 95.19 106 GLY A C 1
ATOM 840 O O . GLY A 1 106 ? -6.456 9.715 12.323 1.00 95.19 106 GLY A O 1
ATOM 841 N N . ARG A 1 107 ? -6.435 9.433 14.562 1.00 94.81 107 ARG A N 1
ATOM 842 C CA . ARG A 1 107 ? -5.816 10.736 14.875 1.00 94.81 107 ARG A CA 1
ATOM 843 C C . ARG A 1 107 ? -4.302 10.710 14.707 1.00 94.81 107 ARG A C 1
ATOM 845 O O . ARG A 1 107 ? -3.732 11.690 14.235 1.00 94.81 107 ARG A O 1
ATOM 852 N N . THR A 1 108 ? -3.663 9.598 15.058 1.00 97.50 108 THR A N 1
ATOM 853 C CA . THR A 1 108 ? -2.236 9.360 14.824 1.00 97.50 108 THR A CA 1
ATOM 854 C C . THR A 1 108 ? -2.016 8.023 14.129 1.00 97.50 108 THR A C 1
ATOM 856 O O . THR A 1 108 ? -2.756 7.065 14.353 1.00 97.50 108 THR A O 1
ATOM 859 N N . TRP A 1 109 ? -0.994 7.971 13.272 1.00 98.50 109 TRP A N 1
ATOM 860 C CA . TRP A 1 109 ? -0.667 6.813 12.443 1.00 98.50 109 TRP A CA 1
ATOM 861 C C . TRP A 1 109 ? 0.809 6.461 12.574 1.00 98.50 109 TRP A C 1
ATOM 863 O O . TRP A 1 109 ? 1.662 7.350 12.637 1.00 98.50 109 TRP A O 1
ATOM 873 N N . LYS A 1 110 ? 1.113 5.163 12.631 1.00 98.25 110 LYS A N 1
ATOM 874 C CA . LYS A 1 110 ? 2.488 4.651 12.671 1.00 98.25 110 LYS A CA 1
ATOM 875 C C . LYS A 1 110 ? 2.651 3.493 11.690 1.00 98.25 110 LYS A C 1
ATOM 877 O O . LYS A 1 110 ? 1.811 2.596 11.730 1.00 98.25 110 LYS A O 1
ATOM 882 N N . PRO A 1 111 ? 3.716 3.455 10.873 1.00 97.88 111 PRO A N 1
ATOM 883 C CA . PRO A 1 111 ? 3.988 2.309 10.014 1.00 97.88 111 PRO A CA 1
ATOM 884 C C . PRO A 1 111 ? 4.271 1.067 10.865 1.00 97.88 111 PRO A C 1
ATOM 886 O O . PRO A 1 111 ? 5.014 1.134 11.843 1.00 97.88 111 PRO A O 1
ATOM 889 N N . VAL A 1 112 ? 3.672 -0.062 10.490 1.00 97.88 112 VAL A N 1
ATOM 890 C CA . VAL A 1 112 ? 3.772 -1.341 11.216 1.00 97.88 112 VAL A CA 1
ATOM 891 C C . VAL A 1 112 ? 4.308 -2.480 10.359 1.00 97.88 112 VAL A C 1
ATOM 893 O O . VAL A 1 112 ? 4.869 -3.427 10.901 1.00 97.88 112 VAL A O 1
ATOM 896 N N . SER A 1 113 ? 4.166 -2.414 9.033 1.00 97.38 113 SER A N 1
ATOM 897 C CA . SER A 1 113 ? 4.749 -3.415 8.132 1.00 97.38 113 SER A CA 1
ATOM 898 C C . SER A 1 113 ? 4.899 -2.904 6.701 1.00 97.38 113 SER A C 1
ATOM 900 O O . SER A 1 113 ? 4.277 -1.915 6.305 1.00 97.38 113 SER A O 1
ATOM 902 N N . ILE A 1 114 ? 5.740 -3.598 5.934 1.00 97.31 114 ILE A N 1
ATOM 903 C CA . ILE A 1 114 ? 5.908 -3.440 4.489 1.00 97.31 114 ILE A CA 1
ATOM 904 C C . ILE A 1 114 ? 5.826 -4.833 3.865 1.00 97.31 114 ILE A C 1
ATOM 906 O O . ILE A 1 114 ? 6.350 -5.794 4.431 1.00 97.31 114 ILE A O 1
ATOM 910 N N . ILE A 1 115 ? 5.171 -4.936 2.713 1.00 96.38 115 ILE A N 1
ATOM 911 C CA . ILE A 1 115 ? 5.162 -6.129 1.869 1.00 96.38 115 ILE A CA 1
ATOM 912 C C . ILE A 1 115 ? 5.722 -5.738 0.506 1.00 96.38 115 ILE A C 1
ATOM 914 O O . ILE A 1 115 ? 5.250 -4.782 -0.115 1.00 96.38 115 ILE A O 1
ATOM 918 N N . SER A 1 116 ? 6.698 -6.508 0.041 1.00 94.31 116 SER A N 1
ATOM 919 C CA . SER A 1 116 ? 7.329 -6.366 -1.265 1.00 94.31 116 SER A CA 1
ATOM 920 C C . SER A 1 116 ? 7.494 -7.729 -1.931 1.00 94.31 116 SER A C 1
ATOM 922 O O . SER A 1 116 ? 7.558 -8.763 -1.263 1.00 94.31 116 SER A O 1
ATOM 924 N N . ASP A 1 117 ? 7.520 -7.728 -3.260 1.00 92.69 117 ASP A N 1
ATOM 925 C CA . ASP A 1 117 ? 7.752 -8.914 -4.081 1.00 92.69 117 ASP A CA 1
ATOM 926 C C . ASP A 1 117 ? 8.654 -8.502 -5.257 1.00 92.69 117 ASP A C 1
ATOM 928 O O . ASP A 1 117 ? 8.177 -7.834 -6.179 1.00 92.69 117 ASP A O 1
ATOM 932 N N . PRO A 1 118 ? 9.968 -8.796 -5.203 1.00 88.94 118 PRO A N 1
ATOM 933 C CA . PRO A 1 118 ? 10.918 -8.350 -6.216 1.00 88.94 118 PRO A CA 1
ATOM 934 C C . PRO A 1 118 ? 10.483 -8.716 -7.638 1.00 88.94 118 PRO A C 1
ATOM 936 O O . PRO A 1 118 ? 10.136 -9.859 -7.939 1.00 88.94 118 PRO A O 1
ATOM 939 N N . GLY A 1 119 ? 10.508 -7.731 -8.531 1.00 89.12 119 GLY A N 1
ATOM 940 C CA . GLY A 1 119 ? 10.049 -7.888 -9.907 1.00 89.12 119 GLY A CA 1
ATOM 941 C C . GLY A 1 119 ? 8.554 -7.690 -10.108 1.00 89.12 119 GLY A C 1
ATOM 942 O O . GLY A 1 119 ? 8.063 -7.898 -11.224 1.00 89.12 119 GLY A O 1
ATOM 943 N N . ARG A 1 120 ? 7.816 -7.295 -9.064 1.00 92.12 120 ARG A N 1
ATOM 944 C CA . ARG A 1 120 ? 6.374 -7.078 -9.142 1.00 92.12 120 ARG A CA 1
ATOM 945 C C . ARG A 1 120 ? 5.941 -5.779 -8.497 1.00 92.12 120 ARG A C 1
ATOM 947 O O . ARG A 1 120 ? 6.331 -5.460 -7.382 1.00 92.12 120 ARG A O 1
ATOM 954 N N . ASP A 1 121 ? 5.023 -5.091 -9.164 1.00 92.56 121 ASP A N 1
ATOM 955 C CA . ASP A 1 121 ? 4.300 -3.995 -8.532 1.00 92.56 121 ASP A CA 1
ATOM 956 C C . ASP A 1 121 ? 3.158 -4.554 -7.689 1.00 92.56 121 ASP A C 1
ATOM 958 O O . ASP A 1 121 ? 2.174 -5.086 -8.229 1.00 92.56 121 ASP A O 1
ATOM 962 N N . LEU A 1 122 ? 3.289 -4.403 -6.372 1.00 94.94 122 LEU A N 1
ATOM 963 C CA . LEU A 1 122 ? 2.196 -4.585 -5.432 1.00 94.94 122 LEU A CA 1
ATOM 964 C C . LEU A 1 122 ? 1.417 -3.275 -5.306 1.00 94.94 122 LEU A C 1
ATOM 966 O O . LEU A 1 122 ? 1.997 -2.218 -5.073 1.00 94.94 122 LEU A O 1
ATOM 970 N N . ASP A 1 123 ? 0.099 -3.321 -5.499 1.00 93.69 123 ASP A N 1
ATOM 971 C CA . ASP A 1 123 ? -0.727 -2.107 -5.511 1.00 93.69 123 ASP A CA 1
ATOM 972 C C . ASP A 1 123 ? -2.183 -2.399 -5.105 1.00 93.69 123 ASP A C 1
ATOM 974 O O . ASP A 1 123 ? -2.639 -3.544 -5.170 1.00 93.69 123 ASP A O 1
ATOM 978 N N . ASN A 1 124 ? -2.938 -1.364 -4.732 1.00 94.88 124 ASN A N 1
ATOM 979 C CA . ASN A 1 124 ? -4.363 -1.418 -4.392 1.00 94.88 124 ASN A CA 1
ATOM 980 C C . ASN A 1 124 ? -4.686 -2.475 -3.319 1.00 94.88 124 ASN A C 1
ATOM 982 O O . ASN A 1 124 ? -5.459 -3.403 -3.574 1.00 94.88 124 ASN A O 1
ATOM 986 N N . ALA A 1 125 ? -4.113 -2.327 -2.121 1.00 96.94 125 ALA A N 1
ATOM 987 C CA . ALA A 1 125 ? -4.430 -3.188 -0.984 1.00 96.94 125 ALA A CA 1
ATOM 988 C C . ALA A 1 125 ? -5.949 -3.278 -0.733 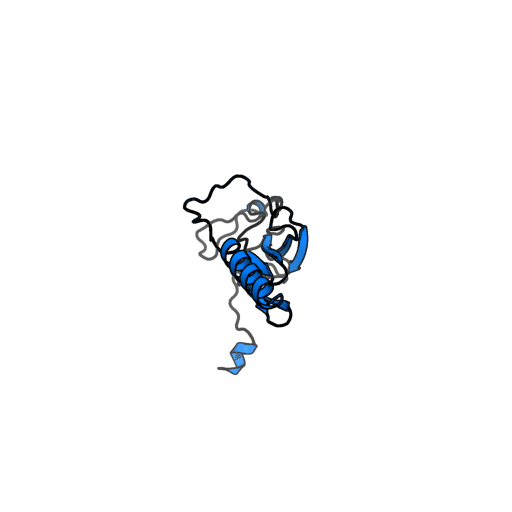1.00 96.94 125 ALA A C 1
ATOM 990 O O . ALA A 1 125 ? -6.696 -2.322 -0.922 1.00 96.94 125 ALA A O 1
ATOM 991 N N . GLN A 1 126 ? -6.416 -4.426 -0.270 1.00 97.81 126 GLN A N 1
ATOM 992 C CA . GLN A 1 126 ? -7.773 -4.620 0.219 1.00 97.81 126 GLN A CA 1
ATOM 993 C C . GLN A 1 126 ? -7.717 -5.650 1.338 1.00 97.81 126 GLN A C 1
ATOM 995 O O . GLN A 1 126 ? -7.165 -6.736 1.165 1.00 97.81 126 GLN A O 1
ATOM 1000 N N . MET A 1 127 ? -8.271 -5.294 2.492 1.00 98.25 127 MET A N 1
ATOM 1001 C CA . MET A 1 127 ? -8.089 -6.041 3.731 1.00 98.25 127 MET A CA 1
ATOM 1002 C C . MET A 1 127 ? -9.434 -6.395 4.349 1.00 98.25 127 MET A C 1
ATOM 1004 O O . MET A 1 127 ? -10.362 -5.586 4.321 1.00 98.25 127 MET A O 1
ATOM 1008 N N . ILE A 1 128 ? -9.506 -7.576 4.956 1.00 98.44 128 ILE A N 1
ATOM 1009 C CA . ILE A 1 128 ? -10.569 -7.949 5.892 1.00 98.44 128 ILE A CA 1
ATOM 1010 C C . ILE A 1 128 ? -9.954 -8.591 7.133 1.00 98.44 128 ILE A C 1
ATOM 1012 O O . ILE A 1 128 ? -8.913 -9.244 7.051 1.00 98.44 128 ILE A O 1
ATOM 1016 N N . GLU A 1 129 ? -10.618 -8.443 8.273 1.00 98.56 129 GLU A N 1
ATOM 1017 C CA . GLU A 1 129 ? -10.270 -9.177 9.486 1.00 98.56 129 GLU A CA 1
ATOM 1018 C C . GLU A 1 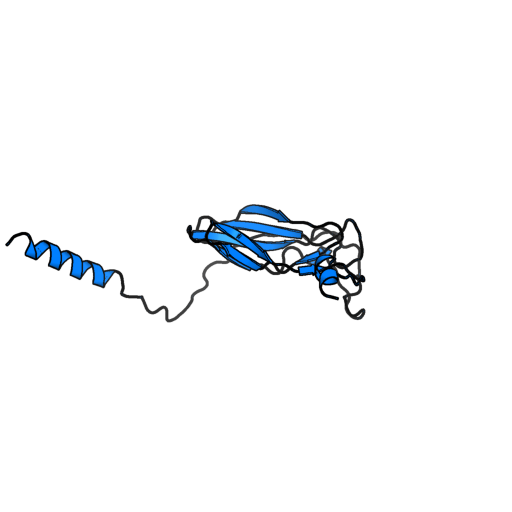129 ? -11.016 -10.520 9.520 1.00 98.56 129 GLU A C 1
ATOM 1020 O O . GLU A 1 129 ? -12.245 -10.579 9.427 1.00 98.56 129 GLU A O 1
ATOM 1025 N N . LEU A 1 130 ? -10.271 -11.614 9.662 1.00 98.56 130 LEU A N 1
ATOM 1026 C CA . LEU A 1 130 ? -10.800 -12.968 9.791 1.00 98.56 130 LEU A CA 1
ATOM 1027 C C . LEU A 1 130 ? -11.325 -13.234 11.219 1.00 98.56 130 LEU A C 1
ATOM 1029 O O . LEU A 1 130 ? -11.006 -12.504 12.161 1.00 98.56 130 LEU A O 1
ATOM 1033 N N . PRO A 1 131 ? -12.131 -14.294 11.440 1.00 97.81 131 PRO A N 1
ATOM 1034 C CA . PRO A 1 131 ? -12.645 -14.629 12.773 1.00 97.81 131 PRO A CA 1
ATOM 1035 C C . PRO A 1 131 ? -11.567 -14.839 13.844 1.00 97.81 131 PRO A C 1
ATOM 1037 O O . PRO A 1 131 ? -11.809 -14.526 15.003 1.00 97.81 131 PRO A O 1
ATOM 1040 N N . ASN A 1 132 ? -10.385 -15.322 13.457 1.00 97.12 132 ASN A N 1
ATOM 1041 C CA . ASN A 1 132 ? -9.259 -15.567 14.360 1.00 97.12 132 ASN A CA 1
ATOM 1042 C C . ASN A 1 132 ? -8.378 -14.326 14.622 1.00 97.12 132 ASN A C 1
ATOM 1044 O O . ASN A 1 132 ? -7.333 -14.463 15.248 1.00 97.12 132 ASN A O 1
ATOM 1048 N N . GLY A 1 133 ? -8.762 -13.146 14.121 1.00 96.75 133 GLY A N 1
ATOM 1049 C CA . GLY A 1 133 ? -8.011 -11.895 14.282 1.00 96.75 133 GLY A CA 1
ATOM 1050 C C . GLY A 1 133 ? -6.891 -11.679 13.259 1.00 96.75 133 GLY A C 1
ATOM 1051 O O . GLY A 1 133 ? -6.276 -10.615 13.244 1.00 96.75 133 GLY A O 1
ATOM 1052 N N . ASN A 1 134 ? -6.629 -12.642 12.367 1.00 97.31 134 ASN A N 1
ATOM 1053 C CA . ASN A 1 134 ? -5.693 -12.428 11.264 1.00 97.31 134 ASN A CA 1
ATOM 1054 C C . ASN A 1 134 ? -6.296 -11.484 10.218 1.00 97.31 134 ASN A C 1
ATOM 1056 O O . ASN A 1 134 ? -7.505 -11.474 9.994 1.00 97.31 134 ASN A O 1
ATOM 1060 N N . ILE A 1 135 ? -5.441 -10.757 9.502 1.00 97.19 135 ILE A N 1
ATOM 1061 C CA . ILE A 1 135 ? -5.856 -9.938 8.362 1.00 97.19 135 ILE A CA 1
ATOM 1062 C C . ILE A 1 135 ? -5.634 -10.735 7.077 1.00 97.19 135 ILE A C 1
ATOM 1064 O O . ILE A 1 135 ? -4.512 -11.153 6.788 1.00 97.19 135 ILE A O 1
ATOM 1068 N N . LEU A 1 136 ? -6.695 -10.929 6.291 1.00 98.06 136 LEU A N 1
ATOM 1069 C CA . LEU A 1 136 ? -6.573 -11.401 4.915 1.00 98.06 136 LEU A CA 1
ATOM 1070 C C . LEU A 1 136 ? -6.365 -10.195 4.002 1.00 98.06 136 LEU A C 1
ATOM 1072 O O . LEU A 1 136 ? -7.211 -9.302 3.934 1.00 98.06 136 LEU A O 1
ATOM 1076 N N . LEU A 1 137 ? -5.244 -10.199 3.289 1.00 97.56 137 LEU A N 1
ATOM 1077 C CA . LEU A 1 137 ? -4.888 -9.189 2.304 1.00 97.56 137 LEU A CA 1
ATOM 1078 C C . LEU A 1 137 ? -5.122 -9.724 0.889 1.00 97.56 137 LEU A C 1
ATOM 1080 O O . LEU A 1 137 ? -4.689 -10.820 0.541 1.00 97.56 137 LEU A O 1
ATOM 1084 N N . SER A 1 138 ? -5.731 -8.892 0.054 1.00 97.25 138 SER A N 1
ATOM 1085 C CA . SER A 1 138 ? -5.676 -9.003 -1.401 1.00 97.25 138 SER A CA 1
ATOM 1086 C C . SER A 1 138 ? -5.060 -7.733 -1.981 1.00 97.25 138 SER A C 1
ATOM 1088 O O . SER A 1 138 ? -5.185 -6.649 -1.411 1.00 97.25 138 SER A O 1
ATOM 1090 N N . CYS A 1 139 ? -4.344 -7.867 -3.089 1.00 96.75 139 CYS A N 1
ATOM 1091 C CA . CYS A 1 139 ? -3.731 -6.751 -3.798 1.00 96.75 139 CYS A CA 1
ATOM 1092 C C . CYS A 1 139 ? -3.507 -7.129 -5.262 1.00 96.75 139 CYS A C 1
ATOM 1094 O O . CYS A 1 139 ? -3.617 -8.299 -5.646 1.00 96.75 139 CYS A O 1
ATOM 1096 N N . ARG A 1 140 ? -3.178 -6.141 -6.091 1.00 93.62 140 ARG A N 1
ATOM 1097 C CA . ARG A 1 140 ? -2.590 -6.416 -7.401 1.00 93.62 140 ARG A CA 1
ATOM 1098 C C . ARG A 1 140 ? -1.149 -6.868 -7.205 1.00 93.62 140 ARG A C 1
ATOM 1100 O O . ARG A 1 140 ? -0.446 -6.301 -6.382 1.00 93.62 140 ARG A O 1
ATOM 1107 N N . SER A 1 141 ? -0.726 -7.834 -8.011 1.00 92.88 141 SER A N 1
ATOM 1108 C CA . SER A 1 141 ? 0.663 -8.276 -8.138 1.00 92.88 141 SER A CA 1
ATOM 1109 C C . SER A 1 141 ? 0.988 -8.338 -9.627 1.00 92.88 141 SER A C 1
ATOM 1111 O O . SER A 1 141 ? 0.561 -9.259 -10.334 1.00 92.88 141 SER A O 1
ATOM 1113 N N . VAL A 1 142 ? 1.652 -7.299 -10.131 1.00 90.25 142 VAL A N 1
ATOM 1114 C CA . VAL A 1 142 ? 1.809 -7.080 -11.574 1.00 90.25 142 VAL A CA 1
ATOM 1115 C C . VAL A 1 142 ? 3.251 -7.315 -11.997 1.00 90.25 142 VAL A C 1
ATOM 1117 O O . VAL A 1 142 ? 4.156 -6.644 -11.516 1.00 90.25 142 VAL A O 1
ATOM 1120 N N . ARG A 1 143 ? 3.442 -8.232 -12.953 1.00 89.31 143 ARG A N 1
ATOM 1121 C CA . ARG A 1 143 ? 4.675 -8.343 -13.740 1.00 89.31 143 ARG A CA 1
ATOM 1122 C C . ARG A 1 143 ? 4.467 -7.571 -15.029 1.00 89.31 143 ARG A C 1
ATOM 1124 O O . ARG A 1 143 ? 3.564 -7.880 -15.806 1.00 89.31 143 ARG A O 1
ATOM 1131 N N . TRP A 1 144 ? 5.248 -6.523 -15.221 1.00 85.19 144 TRP A N 1
ATOM 1132 C CA . TRP A 1 144 ? 5.074 -5.638 -16.361 1.00 85.19 144 TRP A CA 1
ATOM 1133 C C . TRP A 1 144 ? 5.700 -6.215 -17.626 1.00 85.19 144 TRP A C 1
ATOM 1135 O O . TRP A 1 144 ? 6.738 -6.864 -17.580 1.00 85.19 144 TRP A O 1
ATOM 1145 N N . GLN A 1 145 ? 5.035 -5.980 -18.764 1.00 83.12 145 GLN A N 1
ATOM 1146 C CA . GLN A 1 145 ? 5.450 -6.455 -20.093 1.00 83.12 145 GLN A CA 1
ATOM 1147 C C . GLN A 1 145 ? 5.654 -7.980 -20.191 1.00 83.12 145 GLN A C 1
ATOM 1149 O O . GLN A 1 145 ? 6.339 -8.464 -21.089 1.00 83.12 145 GLN A O 1
ATOM 1154 N N . GLU A 1 146 ? 5.029 -8.740 -19.295 1.00 85.12 146 GLU A N 1
ATOM 1155 C CA . GLU A 1 146 ? 5.131 -10.190 -19.241 1.00 85.12 146 GLU A CA 1
ATOM 1156 C C . GLU A 1 146 ? 3.752 -10.803 -18.987 1.00 85.12 146 GLU A C 1
ATOM 1158 O O . GLU A 1 146 ? 3.015 -10.380 -18.098 1.00 85.12 146 GLU A O 1
ATOM 1163 N N . SER A 1 147 ? 3.405 -11.828 -19.764 1.00 84.50 147 SER A N 1
ATOM 1164 C CA . SER A 1 147 ? 2.260 -12.695 -19.482 1.00 84.50 147 SER A CA 1
ATOM 1165 C C . SER A 1 147 ? 2.756 -13.994 -18.865 1.00 84.50 147 SER A C 1
ATOM 1167 O O . SER A 1 147 ? 3.743 -14.560 -19.324 1.00 84.50 147 SER A O 1
ATOM 1169 N N . TYR A 1 148 ? 2.061 -14.491 -17.848 1.00 83.69 148 TYR A N 1
ATOM 1170 C CA . TYR A 1 148 ? 2.405 -15.750 -17.198 1.00 83.69 148 TYR A CA 1
ATOM 1171 C C . TYR A 1 148 ? 1.144 -16.474 -16.727 1.00 83.69 148 TYR A C 1
ATOM 1173 O O . TYR A 1 148 ? 0.102 -15.861 -16.494 1.00 83.69 148 TYR A O 1
ATOM 1181 N N . VAL A 1 149 ? 1.243 -17.794 -16.585 1.00 82.38 149 VAL A N 1
ATOM 1182 C CA . VAL A 1 149 ? 0.192 -18.625 -15.991 1.00 82.38 149 VAL A CA 1
ATOM 1183 C C . VAL A 1 149 ? 0.628 -18.979 -14.579 1.00 82.38 149 VAL A C 1
ATOM 1185 O O . VAL A 1 149 ? 1.768 -19.384 -14.359 1.00 82.38 149 VAL A O 1
ATOM 1188 N N . LEU A 1 150 ? -0.270 -18.825 -13.608 1.00 80.69 150 LEU A N 1
ATOM 1189 C CA . LEU A 1 150 ? -0.002 -19.298 -12.256 1.00 80.69 150 LEU A CA 1
ATOM 1190 C C . LEU A 1 150 ? 0.064 -20.834 -12.266 1.00 80.69 150 LEU A C 1
ATOM 1192 O O . LEU A 1 150 ? -0.878 -21.458 -12.760 1.00 80.69 150 LEU A O 1
ATOM 1196 N N . PRO A 1 151 ? 1.107 -21.464 -11.696 1.00 78.44 151 PRO A N 1
ATOM 1197 C CA . PRO A 1 151 ? 1.225 -22.925 -11.676 1.00 78.44 151 PRO A CA 1
ATOM 1198 C C . PRO A 1 151 ? 0.007 -23.632 -11.063 1.00 78.44 151 PRO A C 1
ATOM 1200 O O . PRO A 1 151 ? -0.375 -24.718 -11.488 1.00 78.44 151 PRO A O 1
ATOM 1203 N N . SER A 1 152 ? -0.665 -22.997 -10.099 1.00 74.62 152 SER A N 1
ATOM 1204 C CA . SER A 1 152 ? -1.902 -23.513 -9.500 1.00 74.62 152 SER A CA 1
ATOM 1205 C C . SER A 1 152 ? -3.074 -23.605 -10.485 1.00 74.62 152 SER A C 1
ATOM 1207 O O . SER A 1 152 ? -3.933 -24.465 -10.313 1.00 74.62 152 SER A O 1
ATOM 1209 N N . LEU A 1 153 ? -3.100 -22.765 -11.526 1.00 65.75 153 LEU A N 1
ATOM 1210 C CA . LEU A 1 153 ? -4.127 -22.762 -12.573 1.00 65.75 153 LEU A CA 1
ATOM 1211 C C . LEU A 1 153 ? -3.831 -23.756 -13.704 1.00 65.75 153 LEU A C 1
ATOM 1213 O O . LEU A 1 153 ? -4.740 -24.101 -14.453 1.00 65.75 153 LEU A O 1
ATOM 1217 N N . GLN A 1 154 ? -2.593 -24.248 -13.826 1.00 60.66 154 GLN A N 1
ATOM 1218 C CA . GLN A 1 154 ? -2.257 -25.294 -14.802 1.00 60.66 154 GLN A CA 1
ATOM 1219 C C . GLN A 1 154 ? -2.916 -26.637 -14.477 1.00 60.66 154 GLN A C 1
ATOM 1221 O O . GLN A 1 154 ? -3.186 -27.396 -15.395 1.00 60.66 154 GLN A O 1
ATOM 1226 N N . LYS A 1 155 ? -3.232 -26.914 -13.204 1.00 59.84 155 LYS A N 1
ATOM 1227 C CA . LYS A 1 155 ? -3.896 -28.163 -12.784 1.00 59.84 155 LYS A CA 1
ATOM 1228 C C . LYS A 1 155 ? -5.344 -28.313 -13.280 1.00 59.84 155 LYS A C 1
ATOM 1230 O O . LYS A 1 155 ? -5.932 -29.366 -13.073 1.00 59.84 155 LYS A O 1
ATOM 1235 N N . TYR A 1 156 ? -5.912 -27.272 -13.887 1.00 55.84 156 TYR A N 1
ATOM 1236 C CA . TYR A 1 156 ? -7.297 -27.233 -14.366 1.00 55.84 156 TYR A CA 1
ATOM 1237 C C . TYR A 1 156 ? -7.397 -27.061 -15.893 1.00 55.84 156 TYR A C 1
ATOM 1239 O O . TYR A 1 156 ? -8.448 -26.662 -16.394 1.00 55.84 156 TYR A O 1
ATOM 1247 N N . ARG A 1 157 ? -6.303 -27.311 -16.621 1.00 55.09 157 ARG A N 1
ATOM 1248 C CA . ARG A 1 157 ? -6.259 -27.407 -18.086 1.00 55.09 157 ARG A CA 1
ATOM 1249 C C . ARG A 1 157 ? -5.964 -28.842 -18.486 1.00 55.09 157 ARG A C 1
ATOM 1251 O O . ARG A 1 157 ? -6.526 -29.257 -19.518 1.00 55.09 157 ARG A O 1
#

Foldseek 3Di:
DVVVVVVVVVVVVVVVVPPPPPCPDDDDDDDADQDFFAQDDFPDWDQAQVSPDTDTLSPPAWDQWDWDQFPVRKIKIKIKGRPFHPLDQDQQDEIKIWMWMDPPNRRDIDTDDIDDDGQWHWGNWDWDQDPVRDIDIDTDTDRHPDDDDDPVCVVVD

pLDDT: mean 83.17, std 16.86, range [42.62, 98.69]

Sequence (157 aa):
MKKILLLLSLTWQANLFAQQVKIDSIKWDSKILVNNEPVFTDAGNVKGANGANIRRHGMYGSQYCRLLQLKDGRWIAGYTISRNNGYKNDPKGGLELQFSESKDNGRTWKPVSIISDPGRDLDNAQMIELPNGNILLSCRSVRWQESYVLPSLQKYR

Secondary structure (DSSP, 8-state):
-HHHHHHHHHHHHHHHT-------------------PPP------EEPTTSSSEE-GGG--EEEEEEEE-TTS-EEEEEEE--S--SS--TT---EEEEEEESSSSSS-EEEEEE--TTSEEEEEEEEE-TTSPEEEEEEEE-TT-----HHHHTT-

Radius of gyration: 23.78 Å; chains: 1; bounding box: 56×48×73 Å